Protein AF-A0A960U8S2-F1 (afdb_monomer)

pLDDT: mean 85.7, std 13.12, range [43.38, 98.0]

Mean predicted aligned error: 9.59 Å

Secondary structure (DSSP, 8-state):
-----HHHHHHHHHHHHHHHHTT---------BBTTEEE-TT--TTT-------EEEEEEET-----SSS--S----GGG--EEEEES--GGG-TTS--SSPPPSSS-EEEE-EEE----S--EEEE----S-EEEEETTEEEEEESB--SSTTT-B-----EEEE-

Radius of gyration: 24.2 Å; Cα contacts (8 Å, |Δi|>4): 253; chains: 1; bounding box: 41×63×82 Å

Solvent-accessible surface area (backbone atoms only — not comparable to full-atom values): 10428 Å² total; per-residue (Å²): 134,87,82,75,58,72,66,57,57,52,52,52,50,52,54,54,51,51,58,58,66,67,61,65,73,84,67,85,76,74,69,52,22,51,90,20,38,30,71,37,69,85,58,56,54,87,86,48,72,77,77,72,87,35,30,22,26,33,31,20,68,77,35,74,45,56,36,86,81,88,48,72,46,55,46,69,60,75,89,59,53,68,45,71,41,64,36,92,65,67,71,60,74,48,82,83,55,94,45,90,74,66,73,55,83,73,81,48,63,34,78,45,72,45,76,44,64,74,75,87,72,91,48,65,51,77,47,65,87,64,80,51,33,44,71,44,68,57,101,35,42,80,77,46,72,38,52,36,74,50,100,42,81,88,72,35,36,74,34,84,68,65,46,74,44,77,110

Foldseek 3Di:
DDDDDPVVVVVVVVVVVVVVVVPPDPDPDAFEDDPQETECAVPDCVVPVDGDRWYWWFKQFQDFQDPDDPQLARHDDPVRTQGTDTPPDQVCVPQVRPDVVDDHSDFDMDTGHHYHYPDPDWDKDKDQFDPFWDWDDDRSDTFDTAFDDDRDPVRTGGGHDIDITID

Structure (mmCIF, N/CA/C/O backbone):
data_AF-A0A960U8S2-F1
#
_entry.id   AF-A0A960U8S2-F1
#
loop_
_atom_site.group_PDB
_atom_site.id
_atom_site.type_symbol
_atom_site.label_atom_id
_atom_site.label_alt_id
_atom_site.label_comp_id
_atom_site.label_asym_id
_atom_site.label_entity_id
_atom_site.label_seq_id
_atom_site.pdbx_PDB_ins_code
_atom_site.Cartn_x
_atom_site.Cartn_y
_atom_site.Cartn_z
_atom_site.occupancy
_atom_site.B_iso_or_equiv
_atom_site.auth_seq_id
_atom_site.auth_comp_id
_atom_site.auth_asym_id
_atom_site.auth_atom_id
_atom_site.pdbx_PDB_model_num
ATOM 1 N N . MET A 1 1 ? 4.654 43.545 58.850 1.00 52.03 1 MET A N 1
ATOM 2 C CA . MET A 1 1 ? 4.824 42.741 57.618 1.00 52.03 1 MET A CA 1
ATOM 3 C C . MET A 1 1 ? 5.037 41.290 58.021 1.00 52.03 1 MET A C 1
ATOM 5 O O . MET A 1 1 ? 6.015 41.022 58.702 1.00 52.03 1 MET A O 1
ATOM 9 N N . LYS A 1 2 ? 4.112 40.374 57.705 1.00 52.75 2 LYS A N 1
ATOM 10 C CA . LYS A 1 2 ? 4.298 38.943 58.000 1.00 52.75 2 LYS A CA 1
ATOM 11 C C . LYS A 1 2 ? 5.172 38.343 56.897 1.00 52.75 2 LYS A C 1
ATOM 13 O O . LYS A 1 2 ? 4.778 38.373 55.735 1.00 52.75 2 LYS A O 1
ATOM 18 N N . SER A 1 3 ? 6.363 37.870 57.252 1.00 63.81 3 SER A N 1
ATOM 19 C CA . SER A 1 3 ? 7.253 37.147 56.347 1.00 63.81 3 SER A CA 1
ATOM 20 C C . SER A 1 3 ? 6.579 35.836 55.951 1.00 63.81 3 SER A C 1
ATOM 22 O O . SER A 1 3 ? 6.388 34.937 56.767 1.00 63.81 3 SER A O 1
ATOM 24 N N . VAL A 1 4 ? 6.155 35.744 54.695 1.00 72.00 4 VAL A N 1
ATOM 25 C CA . VAL A 1 4 ? 5.658 34.483 54.147 1.00 72.00 4 VAL A CA 1
ATOM 26 C C . VAL A 1 4 ? 6.868 33.550 54.000 1.00 72.00 4 VAL A C 1
ATOM 28 O O . VAL A 1 4 ? 7.871 33.970 53.419 1.00 72.00 4 VAL A O 1
ATOM 31 N N . PRO A 1 5 ? 6.830 32.320 54.542 1.00 82.81 5 PRO A N 1
ATOM 32 C CA . PRO A 1 5 ? 7.989 31.435 54.549 1.00 82.81 5 PRO A CA 1
ATOM 33 C C . PRO A 1 5 ? 8.377 31.031 53.124 1.00 82.81 5 PRO A C 1
ATOM 35 O O . PRO A 1 5 ? 7.513 30.734 52.303 1.00 82.81 5 PRO A O 1
ATOM 38 N N . VAL A 1 6 ? 9.680 30.953 52.839 1.00 81.62 6 VAL A N 1
ATOM 39 C CA . VAL A 1 6 ? 10.239 30.506 51.543 1.00 81.62 6 VAL A CA 1
ATOM 40 C C . VAL A 1 6 ? 9.662 29.148 51.107 1.00 81.62 6 VAL A C 1
ATOM 42 O O . VAL A 1 6 ? 9.420 28.923 49.920 1.00 81.62 6 VAL A O 1
ATOM 45 N N . LEU A 1 7 ? 9.326 28.284 52.074 1.00 83.00 7 LEU A N 1
ATOM 46 C CA . LEU A 1 7 ? 8.634 27.011 51.846 1.00 83.00 7 LEU A CA 1
ATOM 47 C C . LEU A 1 7 ? 7.294 27.151 51.099 1.00 83.00 7 LEU A C 1
ATOM 49 O O . LEU A 1 7 ? 6.938 26.262 50.331 1.00 83.00 7 LEU A O 1
ATOM 53 N N . TYR A 1 8 ? 6.568 28.261 51.266 1.00 89.00 8 TYR A N 1
ATOM 54 C CA . TYR A 1 8 ? 5.299 28.509 50.571 1.00 89.00 8 TYR A CA 1
ATOM 55 C C . TYR A 1 8 ? 5.484 28.648 49.056 1.00 89.00 8 TYR A C 1
ATOM 57 O O . TYR A 1 8 ? 4.690 28.120 48.276 1.00 89.00 8 TYR A O 1
ATOM 65 N N . TYR A 1 9 ? 6.552 29.328 48.631 1.00 90.19 9 TYR A N 1
ATOM 66 C CA . TYR A 1 9 ? 6.867 29.503 47.214 1.00 90.19 9 TYR A CA 1
ATOM 67 C C . TYR A 1 9 ? 7.399 28.212 46.591 1.00 90.19 9 TYR A C 1
ATOM 69 O O . TYR A 1 9 ? 7.031 27.903 45.462 1.00 90.19 9 TYR A O 1
ATOM 77 N N . ILE A 1 10 ? 8.172 27.418 47.343 1.00 91.25 10 ILE A N 1
ATOM 78 C CA . ILE A 1 10 ? 8.587 26.070 46.922 1.00 91.25 10 ILE A CA 1
ATOM 79 C C . ILE A 1 10 ? 7.372 25.162 46.722 1.00 91.25 10 ILE A C 1
ATOM 81 O O . ILE A 1 10 ? 7.270 24.509 45.687 1.00 91.25 10 ILE A O 1
ATOM 85 N N . TYR A 1 11 ? 6.416 25.159 47.656 1.00 91.50 11 TYR A N 1
ATOM 86 C CA . TYR A 1 11 ? 5.198 24.360 47.518 1.00 91.50 11 TYR A CA 1
ATOM 87 C C . TYR A 1 11 ? 4.365 24.792 46.303 1.00 91.50 11 TYR A C 1
ATOM 89 O O . TYR A 1 11 ? 3.943 23.948 45.517 1.00 91.50 11 TYR A O 1
ATOM 97 N N . LYS A 1 12 ? 4.186 26.104 46.087 1.00 90.06 12 LYS A N 1
ATOM 98 C CA . LYS A 1 12 ? 3.500 26.621 44.892 1.00 90.06 12 LYS A CA 1
ATOM 99 C C . LYS A 1 12 ? 4.218 26.266 43.593 1.00 90.06 12 LYS A C 1
ATOM 101 O O . LYS A 1 12 ? 3.547 25.914 42.629 1.00 90.06 12 LYS A O 1
ATOM 106 N N . LEU A 1 13 ? 5.548 26.339 43.565 1.00 92.12 13 LEU A N 1
ATOM 107 C CA . LEU A 1 13 ? 6.345 25.969 42.397 1.00 92.12 13 LEU A CA 1
ATOM 108 C C . LEU A 1 13 ? 6.206 24.475 42.085 1.00 92.12 13 LEU A C 1
ATOM 110 O O . LEU A 1 13 ? 5.986 24.118 40.934 1.00 92.12 13 LEU A O 1
ATOM 114 N N . LEU A 1 14 ? 6.271 23.614 43.105 1.00 91.62 14 LEU A N 1
ATOM 115 C CA . LEU A 1 14 ? 6.084 22.169 42.956 1.00 91.62 14 LEU A CA 1
ATOM 116 C C . LEU A 1 14 ? 4.669 21.816 42.478 1.00 91.62 14 LEU A C 1
ATOM 118 O O . LEU A 1 14 ? 4.514 20.946 41.626 1.00 91.62 14 LEU A O 1
ATOM 122 N N . LEU A 1 15 ? 3.648 22.518 42.975 1.00 90.12 15 LEU A N 1
ATOM 123 C CA . LEU A 1 15 ? 2.255 22.333 42.558 1.00 90.12 15 LEU A CA 1
ATOM 124 C C . LEU A 1 15 ? 2.019 22.836 41.121 1.00 90.12 15 LEU A C 1
ATOM 126 O O . LEU A 1 15 ? 1.273 22.227 40.362 1.00 90.12 15 LEU A O 1
ATOM 130 N N . TYR A 1 16 ? 2.708 23.903 40.709 1.00 87.50 16 TYR A N 1
ATOM 131 C CA . TYR A 1 16 ? 2.692 24.376 39.322 1.00 87.50 16 TYR A CA 1
ATOM 132 C C . TYR A 1 16 ? 3.417 23.398 38.380 1.00 87.50 16 TYR A C 1
ATOM 134 O O . TYR A 1 16 ? 2.920 23.108 37.295 1.00 87.50 16 TYR A O 1
ATOM 142 N N . LEU A 1 17 ? 4.548 22.821 38.811 1.00 86.75 17 LEU A N 1
ATOM 143 C CA . LEU A 1 17 ? 5.271 21.794 38.052 1.00 86.75 17 LEU A CA 1
ATOM 144 C C . LEU A 1 17 ? 4.455 20.502 37.901 1.00 86.75 17 LEU A C 1
ATOM 146 O O . LEU A 1 17 ? 4.449 19.916 36.821 1.00 86.75 17 LEU A O 1
ATOM 150 N N . SER A 1 18 ? 3.748 20.062 38.948 1.00 84.56 18 SER A N 1
ATOM 151 C CA . SER A 1 18 ? 2.925 18.847 38.878 1.00 84.56 18 SER A CA 1
ATOM 152 C C . SER A 1 18 ? 1.754 19.002 37.901 1.00 84.56 18 SER A C 1
ATOM 154 O O . SER A 1 18 ? 1.479 18.083 37.132 1.00 84.56 18 SER A O 1
ATOM 156 N N . LEU A 1 19 ? 1.128 20.182 37.846 1.00 81.56 19 LEU A N 1
ATOM 157 C CA . LEU A 1 19 ? 0.072 20.501 36.877 1.00 81.56 19 LEU A CA 1
ATOM 158 C C . LEU A 1 19 ? 0.578 20.503 35.421 1.00 81.56 19 LEU A C 1
ATOM 160 O O . LEU A 1 19 ? -0.154 20.101 34.515 1.00 81.56 19 LEU A O 1
ATOM 164 N N . ILE A 1 20 ? 1.836 20.899 35.188 1.00 78.88 20 ILE A N 1
ATOM 165 C CA . ILE A 1 20 ? 2.467 20.838 33.859 1.00 78.88 20 ILE A CA 1
ATOM 166 C C . ILE A 1 20 ? 2.755 19.384 33.456 1.00 78.88 20 ILE A C 1
ATOM 168 O O . ILE A 1 20 ? 2.518 19.011 32.308 1.00 78.88 20 ILE A O 1
ATOM 172 N N . LEU A 1 21 ? 3.200 18.540 34.394 1.00 72.50 21 LEU A N 1
ATOM 173 C CA . LEU A 1 21 ? 3.489 17.124 34.128 1.00 72.50 21 LEU A CA 1
ATOM 174 C C . LEU A 1 21 ? 2.224 16.290 33.850 1.00 72.50 21 LEU A C 1
ATOM 176 O O . LEU A 1 21 ? 2.284 15.337 33.077 1.00 72.50 21 LEU A O 1
ATOM 180 N N . PHE A 1 22 ? 1.069 16.675 34.405 1.00 66.62 22 PHE A N 1
ATOM 181 C CA . PHE A 1 22 ? -0.227 16.052 34.094 1.00 66.62 22 PHE A CA 1
ATOM 182 C C . PHE A 1 22 ? -0.867 16.550 32.789 1.00 66.62 22 PHE A C 1
ATOM 184 O O . PHE A 1 22 ? -1.815 15.935 32.309 1.00 66.62 22 PHE A O 1
ATOM 191 N N . SER A 1 23 ? -0.327 17.598 32.156 1.00 61.09 23 SER A N 1
ATOM 192 C CA . SER A 1 23 ? -0.739 18.023 30.806 1.00 61.09 23 SER A CA 1
ATOM 193 C C . SER A 1 23 ? -0.096 17.191 29.691 1.00 61.09 23 SER A C 1
ATOM 195 O O . SER A 1 23 ? -0.025 17.638 28.543 1.00 61.09 23 SER A O 1
ATOM 197 N N . CYS A 1 24 ? 0.363 15.973 29.999 1.00 53.34 24 CYS A N 1
ATOM 198 C CA . CYS A 1 24 ? 0.712 14.996 28.980 1.00 53.34 24 CYS A CA 1
ATOM 199 C C . CYS A 1 24 ? -0.568 14.645 28.213 1.00 53.34 24 CYS A C 1
ATOM 201 O O . CYS A 1 24 ? -1.391 13.839 28.645 1.00 53.34 24 CYS A O 1
ATOM 203 N N . LYS A 1 25 ? -0.771 15.344 27.096 1.00 53.44 25 LYS A N 1
ATOM 204 C CA . LYS A 1 25 ? -1.876 15.119 26.177 1.00 53.44 25 LYS A CA 1
ATOM 205 C C . LYS A 1 25 ? -1.841 13.656 25.740 1.00 53.44 25 LYS A C 1
ATOM 207 O O . LYS A 1 25 ? -0.914 13.247 25.044 1.00 53.44 25 LYS A O 1
ATOM 212 N N . PHE A 1 26 ? -2.878 12.905 26.096 1.00 50.47 26 PHE A N 1
ATOM 213 C CA . PHE A 1 26 ? -3.303 11.742 25.326 1.00 50.47 26 PHE A CA 1
ATOM 214 C C . PHE A 1 26 ? -3.718 12.256 23.943 1.00 50.47 26 PHE A C 1
ATOM 216 O O . PHE A 1 26 ? -4.860 12.645 23.722 1.00 50.47 26 PHE A O 1
ATOM 223 N N . GLY A 1 27 ? -2.757 12.371 23.029 1.00 54.31 27 GLY A N 1
ATOM 224 C CA . GLY A 1 27 ? -3.089 12.384 21.614 1.00 54.31 27 GLY A CA 1
ATOM 225 C C . GLY A 1 27 ? -3.562 10.980 21.270 1.00 54.31 27 GLY A C 1
ATOM 226 O O . GLY A 1 27 ? -2.854 10.022 21.578 1.00 54.31 27 GLY A O 1
ATOM 227 N N . GLU A 1 28 ? -4.746 10.851 20.677 1.00 59.50 28 GLU A N 1
ATOM 228 C CA . GLU A 1 28 ? -5.164 9.593 20.065 1.00 59.50 28 GLU A CA 1
ATOM 229 C C . GLU A 1 28 ? -4.082 9.187 19.063 1.00 59.50 28 GLU A C 1
ATOM 231 O O . GLU A 1 28 ? -3.869 9.837 18.036 1.00 59.50 28 GLU A O 1
ATOM 236 N N . SER A 1 29 ? -3.303 8.162 19.403 1.00 72.94 29 SER A N 1
ATOM 237 C CA . SER A 1 29 ? -2.305 7.632 18.490 1.00 72.94 29 SER A CA 1
ATOM 238 C C . SER A 1 29 ? -3.036 6.762 17.481 1.00 72.94 29 SER A C 1
ATOM 240 O O . SER A 1 29 ? -3.405 5.629 17.792 1.00 72.94 29 SER A O 1
ATOM 242 N N . PHE A 1 30 ? -3.248 7.290 16.280 1.00 88.12 30 PHE A N 1
ATOM 243 C CA . PHE A 1 30 ? -3.710 6.488 15.156 1.00 88.12 30 PHE A CA 1
ATOM 244 C C . PHE A 1 30 ? -2.744 5.316 14.918 1.00 88.12 30 PHE A C 1
ATOM 246 O O . PHE A 1 30 ? -1.520 5.516 14.964 1.00 88.12 30 PHE A O 1
ATOM 253 N N . PRO A 1 31 ? -3.259 4.098 14.674 1.00 94.12 31 PRO A N 1
ATOM 254 C CA . PRO A 1 31 ? -2.417 2.961 14.351 1.00 94.12 31 PRO A CA 1
ATOM 255 C C . PRO A 1 31 ? -1.641 3.258 13.068 1.00 94.12 31 PRO A C 1
ATOM 257 O O . PRO A 1 31 ? -2.170 3.802 12.100 1.00 94.12 31 PRO A O 1
ATOM 260 N N . ARG A 1 32 ? -0.355 2.914 13.082 1.00 96.62 32 ARG A N 1
ATOM 261 C CA . ARG A 1 32 ? 0.559 3.087 11.953 1.00 96.62 32 ARG A CA 1
ATOM 262 C C . ARG A 1 32 ? 1.223 1.767 11.636 1.00 96.62 32 ARG A C 1
ATOM 264 O O . ARG A 1 32 ? 1.575 1.016 12.546 1.00 96.62 32 ARG A O 1
ATOM 271 N N . ALA A 1 33 ? 1.431 1.525 10.350 1.00 98.00 33 ALA A N 1
ATOM 272 C CA . ALA A 1 33 ? 2.119 0.346 9.876 1.00 98.00 33 ALA A CA 1
ATOM 273 C C . ALA A 1 33 ? 3.565 0.331 10.389 1.00 98.00 33 ALA A C 1
ATOM 275 O O . ALA A 1 33 ? 4.266 1.346 10.334 1.00 98.00 33 ALA A O 1
ATOM 276 N N . LYS A 1 34 ? 4.010 -0.825 10.875 1.00 97.69 34 LYS A N 1
ATOM 277 C CA . LYS A 1 34 ? 5.389 -1.083 11.298 1.00 97.69 34 LYS A CA 1
ATOM 278 C C . LYS A 1 34 ? 5.852 -2.377 10.664 1.00 97.69 34 LYS A C 1
ATOM 280 O O . LYS A 1 34 ? 5.134 -3.373 10.726 1.00 97.69 34 LY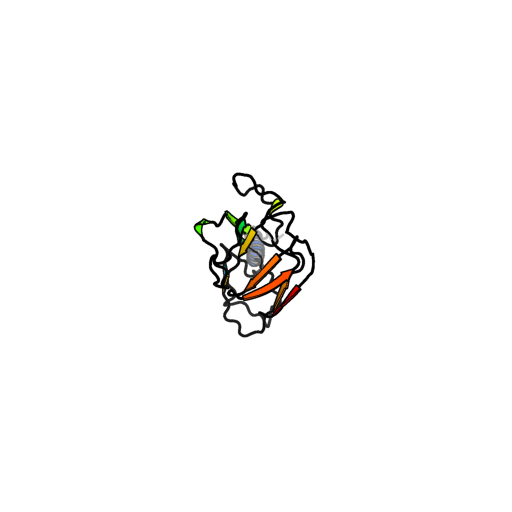S A O 1
ATOM 285 N N . ALA A 1 35 ? 7.029 -2.360 10.044 1.00 96.06 35 ALA A N 1
ATOM 286 C CA . ALA A 1 35 ? 7.573 -3.518 9.342 1.00 96.06 35 ALA A CA 1
ATOM 287 C C . ALA A 1 35 ? 6.551 -4.212 8.407 1.00 96.06 35 ALA A C 1
ATOM 289 O O . ALA A 1 35 ? 6.495 -5.440 8.330 1.00 96.06 35 ALA A O 1
ATOM 290 N N . GLY A 1 36 ? 5.738 -3.430 7.684 1.00 96.12 36 GLY A N 1
ATOM 291 C CA . GLY A 1 36 ? 4.758 -3.944 6.723 1.00 96.12 36 GLY A CA 1
ATOM 292 C C . GLY A 1 36 ? 3.449 -4.454 7.328 1.00 96.12 36 GLY A C 1
ATOM 293 O O . GLY A 1 36 ? 2.622 -4.966 6.575 1.00 96.12 36 GLY A O 1
ATOM 294 N N . ILE A 1 37 ? 3.241 -4.320 8.641 1.00 97.62 37 ILE A N 1
ATOM 295 C CA . ILE A 1 37 ? 2.028 -4.765 9.336 1.00 97.62 37 ILE A CA 1
ATOM 296 C C . ILE A 1 37 ? 1.314 -3.560 9.948 1.00 97.62 37 ILE A C 1
ATOM 298 O O . ILE A 1 37 ? 1.913 -2.797 10.704 1.00 97.62 37 ILE A O 1
ATOM 302 N N . LEU A 1 38 ? 0.028 -3.409 9.641 1.00 97.81 38 LEU A N 1
ATOM 303 C CA . LEU A 1 38 ? -0.890 -2.476 10.287 1.00 97.81 38 LEU A CA 1
ATOM 304 C C . LEU A 1 38 ? -1.904 -3.275 11.113 1.00 97.81 38 LEU A C 1
ATOM 306 O O . LEU A 1 38 ? -2.747 -3.971 10.552 1.00 97.81 38 LEU A O 1
ATOM 310 N N . ASP A 1 39 ? -1.811 -3.176 12.436 1.00 97.06 39 ASP A N 1
ATOM 311 C CA . ASP A 1 39 ? -2.730 -3.842 13.361 1.00 97.06 39 ASP A CA 1
ATOM 312 C C . ASP A 1 39 ? -3.907 -2.926 13.720 1.00 97.06 39 ASP A C 1
ATOM 314 O O . ASP A 1 39 ? -3.729 -1.864 14.319 1.00 97.06 39 ASP A O 1
ATOM 318 N N . LEU A 1 40 ? -5.103 -3.355 13.323 1.00 96.38 40 LEU A N 1
ATOM 319 C CA . LEU A 1 40 ? -6.396 -2.698 13.500 1.00 96.38 40 LEU A CA 1
ATOM 320 C C . LEU A 1 40 ? -7.377 -3.565 14.299 1.00 96.38 40 LEU A C 1
ATOM 322 O O . LEU A 1 40 ? -8.576 -3.307 14.255 1.00 96.38 40 LEU A O 1
ATOM 326 N N . GLN A 1 41 ? -6.916 -4.590 15.025 1.00 94.62 41 GLN A N 1
ATOM 327 C CA . GLN A 1 41 ? -7.800 -5.468 15.813 1.00 94.62 41 GLN A CA 1
ATOM 328 C C . GLN A 1 41 ? -8.562 -4.736 16.930 1.00 94.62 41 GLN A C 1
ATOM 330 O O . GLN A 1 41 ? -9.592 -5.212 17.400 1.00 94.62 41 GLN A O 1
ATOM 335 N N . ASN A 1 42 ? -8.047 -3.582 17.358 1.00 92.81 42 ASN A N 1
ATOM 336 C CA . ASN A 1 42 ? -8.666 -2.721 18.368 1.00 92.81 42 ASN A CA 1
ATOM 337 C C . ASN A 1 42 ? -9.171 -1.394 17.775 1.00 92.81 42 ASN A C 1
ATOM 339 O O . ASN A 1 42 ? -9.476 -0.467 18.524 1.00 92.81 42 ASN A O 1
ATOM 343 N N . TRP A 1 43 ? -9.199 -1.266 16.445 1.00 93.88 43 TRP A N 1
ATOM 344 C CA . TRP A 1 43 ? -9.671 -0.055 15.784 1.00 93.88 43 TRP A CA 1
ATOM 345 C C . TRP A 1 43 ? -11.186 -0.101 15.606 1.00 93.88 43 TRP A C 1
ATOM 347 O O . TRP A 1 43 ? -11.717 -1.015 14.978 1.00 93.88 43 TRP A O 1
ATOM 357 N N . ASP A 1 44 ? -11.880 0.907 16.127 1.00 93.19 44 ASP A N 1
ATOM 358 C CA . ASP A 1 44 ? -13.326 1.027 15.979 1.00 93.19 44 ASP A CA 1
ATOM 359 C C . ASP A 1 44 ? -13.687 1.910 14.776 1.00 93.19 44 ASP A C 1
ATOM 361 O O . ASP A 1 44 ? -13.649 3.142 14.833 1.00 93.19 44 ASP A O 1
ATOM 365 N N . PHE A 1 45 ? -14.083 1.261 13.682 1.00 93.69 45 PHE A N 1
ATOM 366 C CA . PHE A 1 45 ? -14.519 1.935 12.460 1.00 93.69 45 PHE A CA 1
ATOM 367 C C . PHE A 1 45 ? -15.874 2.648 12.592 1.00 93.69 45 PHE A C 1
ATOM 369 O O . PHE A 1 45 ? -16.187 3.489 11.753 1.00 93.69 45 PHE A O 1
ATOM 376 N N . LYS A 1 46 ? -16.677 2.383 13.632 1.00 92.88 46 LYS A N 1
ATOM 377 C CA . LYS A 1 46 ? -17.947 3.102 13.841 1.00 92.88 46 LYS A CA 1
ATOM 378 C C . LYS A 1 46 ? -17.710 4.505 14.373 1.00 92.88 46 LYS A C 1
ATOM 380 O O . LYS A 1 46 ? -18.365 5.450 13.939 1.00 92.88 46 LYS A O 1
ATOM 385 N N . THR A 1 47 ? -16.778 4.639 15.314 1.00 93.06 47 THR A N 1
ATOM 386 C CA . THR A 1 47 ? -16.396 5.937 15.887 1.00 93.06 47 THR A CA 1
ATOM 387 C C . THR A 1 47 ? -15.381 6.663 15.014 1.00 93.06 47 THR A C 1
ATOM 389 O O . THR A 1 47 ? -15.458 7.882 14.880 1.00 93.06 47 THR A O 1
ATOM 392 N N . ASN A 1 48 ? -14.479 5.922 14.362 1.00 92.38 48 ASN A N 1
ATOM 393 C CA . ASN A 1 48 ? -13.425 6.464 13.512 1.00 92.38 48 ASN A CA 1
ATOM 394 C C . ASN A 1 48 ? -13.416 5.782 12.124 1.00 92.38 48 ASN A C 1
ATOM 396 O O . ASN A 1 48 ? -12.578 4.919 11.843 1.00 92.38 48 ASN A O 1
ATOM 400 N N . PRO A 1 49 ? -14.335 6.177 11.220 1.00 92.44 49 PRO A N 1
ATOM 401 C CA . PRO A 1 49 ? -14.584 5.468 9.958 1.00 92.44 49 PRO A CA 1
ATOM 402 C C . PRO A 1 49 ? -13.494 5.651 8.902 1.00 92.44 49 PRO A C 1
ATOM 404 O O . PRO A 1 49 ? -13.445 4.911 7.923 1.00 92.44 49 PRO A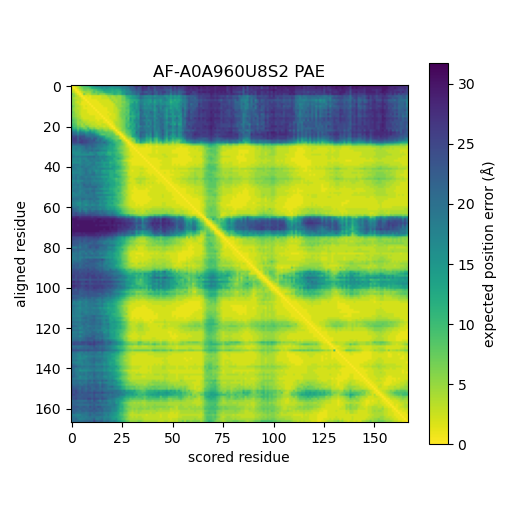 O 1
ATOM 407 N N . ILE A 1 50 ? -12.628 6.652 9.066 1.00 93.94 50 ILE A N 1
ATOM 408 C CA . ILE A 1 50 ? -11.567 6.962 8.111 1.00 93.94 50 ILE A CA 1
ATOM 409 C C . ILE A 1 50 ? -10.228 6.768 8.801 1.00 93.94 50 ILE A C 1
ATOM 411 O O . ILE A 1 50 ? -9.877 7.507 9.719 1.00 93.94 50 ILE A O 1
ATOM 415 N N . LEU A 1 51 ? -9.457 5.813 8.291 1.00 94.88 51 LEU A N 1
ATOM 416 C CA . LEU A 1 51 ? -8.084 5.577 8.702 1.00 94.88 51 LEU A CA 1
ATOM 417 C C . LEU A 1 51 ? -7.156 5.726 7.497 1.00 94.88 51 LEU A C 1
ATOM 419 O O . LEU A 1 51 ? -7.370 5.123 6.444 1.00 94.88 51 LEU A O 1
ATOM 423 N N . GLN A 1 52 ? -6.101 6.521 7.656 1.00 94.94 52 GLN A N 1
ATOM 424 C CA . GLN A 1 52 ? -5.029 6.574 6.671 1.00 94.94 52 GLN A CA 1
ATOM 425 C C . GLN A 1 52 ? -4.091 5.384 6.874 1.00 94.94 52 GLN A C 1
ATOM 427 O O . GLN A 1 52 ? -3.672 5.101 7.993 1.00 94.94 52 GLN A O 1
ATOM 432 N N . LEU A 1 53 ? -3.716 4.715 5.786 1.00 96.00 53 LEU A N 1
ATOM 433 C CA . LEU A 1 53 ? -2.794 3.577 5.817 1.00 96.00 53 LEU A CA 1
ATOM 434 C C . LEU A 1 53 ? -1.325 4.037 5.923 1.00 96.00 53 LEU A C 1
ATOM 436 O O . LEU A 1 53 ? -0.480 3.679 5.100 1.00 96.00 53 LEU A O 1
ATOM 440 N N . GLU A 1 54 ? -1.035 4.888 6.906 1.00 95.75 54 GLU A N 1
ATOM 441 C CA . GLU A 1 54 ? 0.287 5.471 7.133 1.00 95.75 54 GLU A CA 1
ATOM 442 C C . GLU A 1 54 ? 1.271 4.476 7.753 1.00 95.75 54 GLU A C 1
ATOM 444 O O . GLU A 1 54 ? 0.897 3.598 8.532 1.00 95.75 54 GLU A O 1
ATOM 449 N N . GLY A 1 55 ? 2.559 4.693 7.485 1.00 96.12 55 GLY A N 1
ATOM 450 C CA . GLY A 1 55 ? 3.662 4.000 8.149 1.00 96.12 55 GLY A CA 1
ATOM 451 C C . GLY A 1 55 ? 4.488 3.149 7.196 1.00 96.12 55 GLY A C 1
ATOM 452 O O . GLY A 1 55 ? 4.524 3.393 5.991 1.00 96.12 55 GLY A O 1
ATOM 453 N N . GLU A 1 56 ? 5.180 2.163 7.748 1.00 97.12 56 GLU A N 1
ATOM 454 C CA . GLU A 1 56 ? 6.166 1.349 7.047 1.00 97.12 56 GLU A CA 1
ATOM 455 C C . GLU A 1 56 ? 5.517 0.238 6.221 1.00 97.12 56 GLU A C 1
ATOM 457 O O . GLU A 1 56 ? 5.008 -0.743 6.760 1.00 97.12 56 GLU A O 1
ATOM 462 N N . TRP A 1 57 ? 5.587 0.371 4.900 1.00 96.81 57 TRP A N 1
ATOM 463 C CA . TRP A 1 57 ? 5.156 -0.641 3.940 1.00 96.81 57 TRP A CA 1
ATOM 464 C C . TRP A 1 57 ? 6.362 -1.405 3.406 1.00 96.81 57 TRP A C 1
ATOM 466 O O . TRP A 1 57 ? 7.449 -0.839 3.274 1.00 96.81 57 TRP A O 1
ATOM 476 N N . GLU A 1 58 ? 6.175 -2.673 3.042 1.00 95.44 58 GLU A N 1
ATOM 477 C CA . GLU A 1 58 ? 7.186 -3.396 2.275 1.00 95.44 58 GLU A CA 1
ATOM 478 C C . GLU A 1 58 ? 7.324 -2.776 0.882 1.00 95.44 58 GLU A C 1
ATOM 480 O O . GLU A 1 58 ? 6.327 -2.492 0.211 1.00 95.44 58 GLU A O 1
ATOM 485 N N . PHE A 1 59 ? 8.565 -2.601 0.437 1.00 94.25 59 PHE A N 1
ATOM 486 C CA . PHE A 1 59 ? 8.896 -2.060 -0.872 1.00 94.25 59 PHE A CA 1
ATOM 487 C C . PHE A 1 59 ? 9.803 -3.018 -1.638 1.00 94.25 59 PHE A C 1
ATOM 489 O O . PHE A 1 59 ? 10.865 -3.412 -1.150 1.00 94.25 59 PHE A O 1
ATOM 496 N N . TYR A 1 60 ? 9.380 -3.358 -2.852 1.00 93.25 60 TYR A N 1
ATOM 497 C CA . TYR A 1 60 ? 10.076 -4.254 -3.767 1.00 93.25 60 TYR A CA 1
ATOM 498 C C . TYR A 1 60 ? 10.379 -3.488 -5.055 1.00 93.25 60 TYR A C 1
ATOM 500 O O . TYR A 1 60 ? 9.491 -3.270 -5.880 1.00 93.25 60 TYR A O 1
ATOM 508 N N . TRP A 1 61 ? 11.620 -3.032 -5.205 1.00 92.50 61 TRP A N 1
ATOM 509 C CA . TRP A 1 61 ? 12.079 -2.287 -6.374 1.00 92.50 61 TRP A CA 1
ATOM 510 C C . TRP A 1 61 ? 12.366 -3.217 -7.554 1.00 92.50 61 TRP A C 1
ATOM 512 O O . TRP A 1 61 ? 13.019 -4.241 -7.376 1.00 92.50 61 TRP A O 1
ATOM 522 N N . ASN A 1 62 ? 11.919 -2.841 -8.758 1.00 89.56 62 ASN A N 1
ATOM 523 C CA . ASN A 1 62 ? 12.038 -3.631 -9.990 1.00 89.56 62 ASN A CA 1
ATOM 524 C C . ASN A 1 62 ? 11.511 -5.063 -9.855 1.00 89.56 62 ASN A C 1
ATOM 526 O O . ASN A 1 62 ? 12.010 -5.994 -10.481 1.00 89.56 62 ASN A O 1
ATOM 530 N N . GLU A 1 63 ? 10.474 -5.235 -9.045 1.00 88.50 63 GLU A N 1
ATOM 531 C CA . GLU A 1 63 ? 9.873 -6.532 -8.799 1.00 88.50 63 GLU A CA 1
ATOM 532 C C . GLU A 1 63 ? 8.359 -6.398 -8.775 1.00 88.50 63 GLU A C 1
ATOM 534 O O . GLU A 1 63 ? 7.780 -5.595 -8.035 1.00 88.50 63 GLU A O 1
ATOM 539 N N . PHE A 1 64 ? 7.712 -7.221 -9.592 1.00 87.88 64 PHE A N 1
ATOM 540 C CA . PHE A 1 64 ? 6.289 -7.461 -9.480 1.00 87.88 64 PHE A CA 1
ATOM 541 C C . PHE A 1 64 ? 6.058 -8.721 -8.666 1.00 87.88 64 PHE A C 1
ATOM 543 O O . PHE A 1 64 ? 6.454 -9.813 -9.074 1.00 87.88 64 PHE A O 1
ATOM 550 N N . CYS A 1 65 ? 5.373 -8.582 -7.538 1.00 84.69 65 CYS A N 1
ATOM 551 C CA . CYS A 1 65 ? 4.942 -9.730 -6.757 1.00 84.69 65 CYS A CA 1
ATOM 552 C C . CYS A 1 65 ? 3.749 -10.431 -7.429 1.00 84.69 65 CYS A C 1
ATOM 554 O O . CYS A 1 65 ? 2.632 -10.372 -6.927 1.00 84.69 65 CYS A O 1
ATOM 556 N N . PHE A 1 66 ? 3.961 -11.089 -8.569 1.00 72.00 66 PHE A N 1
ATOM 557 C CA . PHE A 1 66 ? 2.995 -12.014 -9.169 1.00 72.00 66 PHE A CA 1
ATOM 558 C C . PHE A 1 66 ? 3.531 -13.429 -9.019 1.00 72.00 66 PHE A C 1
ATOM 560 O O . PHE A 1 66 ? 4.717 -13.669 -9.247 1.00 72.00 66 PHE A O 1
ATOM 567 N N . SER A 1 67 ? 2.680 -14.380 -8.628 1.00 53.84 67 SER A N 1
ATOM 568 C CA . SER A 1 67 ? 3.091 -15.778 -8.681 1.00 53.84 67 SER A CA 1
ATOM 569 C C . SER A 1 67 ? 3.364 -16.135 -10.142 1.00 53.84 67 SER A C 1
ATOM 571 O O . SER A 1 67 ? 2.463 -16.189 -10.981 1.00 53.84 67 SER A O 1
ATOM 573 N N . ASN A 1 68 ? 4.638 -16.352 -10.466 1.00 47.69 68 ASN A N 1
ATOM 574 C CA . ASN A 1 68 ? 5.019 -17.023 -11.695 1.00 47.69 68 ASN A CA 1
ATOM 575 C C . ASN A 1 68 ? 4.279 -18.369 -11.719 1.00 47.69 68 ASN A C 1
ATOM 577 O O . ASN A 1 68 ? 4.463 -19.160 -10.795 1.00 47.69 68 ASN A O 1
ATOM 581 N N . LYS A 1 69 ? 3.523 -18.636 -12.797 1.00 43.75 69 LYS A N 1
ATOM 582 C CA . LYS A 1 69 ? 2.773 -19.882 -13.100 1.00 43.75 69 LYS A CA 1
ATOM 583 C C . LYS A 1 69 ? 1.283 -19.905 -12.714 1.00 43.75 69 LYS A C 1
ATOM 585 O O . LYS A 1 69 ? 0.826 -20.849 -12.079 1.00 43.75 69 LYS A O 1
ATOM 590 N N . GLY A 1 70 ? 0.496 -18.926 -13.163 1.00 43.38 70 GLY A N 1
ATOM 591 C CA . GLY A 1 70 ? -0.964 -19.091 -13.296 1.00 43.38 70 GLY A CA 1
ATOM 592 C C . GLY A 1 70 ? -1.774 -19.141 -11.994 1.00 43.38 70 GLY A C 1
ATOM 593 O O . GLY A 1 70 ? -2.994 -19.244 -12.056 1.00 43.38 70 GLY A O 1
ATOM 594 N N . ASN A 1 71 ? -1.132 -19.011 -10.832 1.00 48.94 71 ASN A N 1
ATOM 595 C CA . ASN A 1 71 ? -1.824 -18.734 -9.582 1.00 48.94 71 ASN A CA 1
ATOM 596 C C . ASN A 1 71 ? -2.098 -17.233 -9.497 1.00 48.94 71 ASN A C 1
ATOM 598 O O . ASN A 1 71 ? -1.179 -16.417 -9.526 1.00 48.94 71 ASN A O 1
ATOM 602 N N . LEU A 1 72 ? -3.375 -16.875 -9.384 1.00 50.44 72 LEU A N 1
ATOM 603 C CA . LEU A 1 72 ? -3.832 -15.485 -9.316 1.00 50.44 72 LEU A CA 1
ATOM 604 C C . LEU A 1 72 ? -3.426 -14.781 -8.012 1.00 50.44 72 LEU A C 1
ATOM 606 O O . LEU A 1 72 ? -3.535 -13.564 -7.927 1.00 50.44 72 LEU A O 1
ATOM 610 N N . ASN A 1 73 ? -2.886 -15.518 -7.036 1.00 51.12 73 ASN A N 1
ATOM 611 C CA . ASN A 1 73 ? -2.457 -14.950 -5.767 1.00 51.12 73 ASN A CA 1
ATOM 612 C C . ASN A 1 73 ? -1.046 -14.327 -5.896 1.00 51.12 73 ASN A C 1
ATOM 614 O O . ASN A 1 73 ? -0.079 -15.044 -6.167 1.00 51.12 73 ASN A O 1
ATOM 618 N N . PRO A 1 74 ? -0.891 -13.008 -5.688 1.00 61.09 74 PRO A N 1
ATOM 619 C CA . PRO A 1 74 ? 0.384 -12.328 -5.624 1.00 61.09 74 PRO A CA 1
ATOM 620 C C . PRO A 1 74 ? 1.167 -12.856 -4.423 1.00 61.09 74 PRO A C 1
ATOM 622 O O . PRO A 1 74 ? 0.705 -12.820 -3.282 1.00 61.09 74 PRO A O 1
ATOM 625 N N . VAL A 1 75 ? 2.373 -13.345 -4.690 1.00 74.38 75 VAL A N 1
ATOM 626 C CA . VAL A 1 75 ? 3.320 -13.776 -3.664 1.00 74.38 75 VAL A CA 1
ATOM 627 C C . VAL A 1 75 ? 4.579 -12.949 -3.854 1.00 74.38 75 VAL A C 1
ATOM 629 O O . VAL A 1 75 ? 5.257 -13.062 -4.874 1.00 74.38 75 VAL A O 1
ATOM 632 N N . CYS A 1 76 ? 4.883 -12.093 -2.882 1.00 81.94 76 CYS A N 1
ATOM 633 C CA . CYS A 1 76 ? 6.184 -11.442 -2.820 1.00 81.94 76 CYS A CA 1
ATOM 634 C C . CYS A 1 76 ? 7.213 -12.440 -2.288 1.00 81.94 76 CYS A C 1
ATOM 636 O O . CYS A 1 76 ? 6.977 -13.048 -1.245 1.00 81.94 76 CYS A O 1
ATOM 638 N N . ASN A 1 77 ? 8.352 -12.589 -2.970 1.00 86.00 77 ASN A N 1
ATOM 639 C CA . ASN A 1 77 ? 9.495 -13.296 -2.395 1.00 86.00 77 ASN A CA 1
ATOM 640 C C . ASN A 1 77 ? 10.125 -12.397 -1.311 1.00 86.00 77 ASN A C 1
ATOM 642 O O . ASN A 1 77 ? 10.648 -11.341 -1.674 1.00 86.00 77 ASN A O 1
ATOM 646 N N . PRO A 1 78 ? 10.127 -12.790 -0.021 1.00 85.94 78 PRO A N 1
ATOM 647 C CA . PRO A 1 78 ? 10.707 -11.983 1.052 1.00 85.94 78 PRO A CA 1
ATOM 648 C C . PRO A 1 78 ? 12.183 -11.629 0.832 1.00 85.94 78 PRO A C 1
ATOM 650 O O . PRO A 1 78 ? 12.617 -10.559 1.249 1.00 85.94 78 PRO A O 1
ATOM 653 N N . GLU A 1 79 ? 12.940 -12.482 0.136 1.00 87.12 79 GLU A N 1
ATOM 654 C CA . GLU A 1 79 ? 14.358 -12.252 -0.181 1.00 87.12 79 GLU A CA 1
ATOM 655 C C . GLU A 1 79 ? 14.568 -11.100 -1.168 1.00 87.12 79 GLU A C 1
ATOM 657 O O . GLU A 1 79 ? 15.636 -10.498 -1.212 1.00 87.12 79 GLU A O 1
ATOM 662 N N . LYS A 1 80 ? 13.539 -10.772 -1.957 1.00 88.50 80 LYS A N 1
ATOM 663 C CA . LYS A 1 80 ? 13.568 -9.667 -2.920 1.00 88.50 80 LYS A CA 1
ATOM 664 C C . LYS A 1 80 ? 13.101 -8.339 -2.325 1.00 88.50 80 LYS A C 1
ATOM 666 O O . LYS A 1 80 ? 13.038 -7.335 -3.037 1.00 88.50 80 LYS A O 1
ATOM 671 N N . LYS A 1 81 ? 12.737 -8.313 -1.040 1.00 92.19 81 LYS A N 1
ATOM 672 C CA . LYS A 1 81 ? 12.320 -7.083 -0.368 1.00 92.19 81 LYS A CA 1
ATOM 673 C C . LYS A 1 81 ? 13.488 -6.110 -0.322 1.00 92.19 81 LYS A C 1
ATOM 675 O O . LYS A 1 81 ? 14.536 -6.406 0.240 1.00 92.19 81 LYS A O 1
ATOM 680 N N . THR A 1 82 ? 13.284 -4.928 -0.888 1.00 91.62 82 THR A N 1
ATOM 681 C CA . THR A 1 82 ? 14.315 -3.892 -0.946 1.00 91.62 82 THR A CA 1
ATOM 682 C C . THR A 1 82 ? 14.424 -3.152 0.380 1.00 91.62 82 THR A C 1
ATOM 684 O O . THR A 1 82 ? 15.525 -2.929 0.870 1.00 91.62 82 THR A O 1
ATOM 687 N N . SER A 1 83 ? 13.292 -2.740 0.957 1.00 92.56 83 SER A N 1
ATOM 688 C CA . SER A 1 83 ? 13.261 -2.027 2.237 1.00 92.56 83 SER A CA 1
ATOM 689 C C . SER A 1 83 ? 11.843 -1.964 2.811 1.00 92.56 83 SER A C 1
ATOM 691 O O . SER A 1 83 ? 10.877 -2.400 2.179 1.00 92.56 83 SER A O 1
ATOM 693 N N . PHE A 1 84 ? 11.723 -1.365 3.992 1.00 94.00 84 PHE A N 1
ATOM 694 C CA . PHE A 1 84 ? 10.482 -0.775 4.470 1.00 94.00 84 PHE A CA 1
ATOM 695 C C . PHE A 1 84 ? 10.500 0.734 4.213 1.00 94.00 84 PHE A C 1
ATOM 697 O O . PHE A 1 84 ? 11.506 1.403 4.463 1.00 94.00 84 PHE A O 1
ATOM 704 N N . ILE A 1 85 ? 9.401 1.282 3.697 1.00 93.50 85 ILE A N 1
ATOM 705 C CA . ILE A 1 85 ? 9.302 2.711 3.378 1.00 93.50 85 ILE A CA 1
ATOM 706 C C . ILE A 1 85 ? 8.071 3.324 4.028 1.00 93.50 85 ILE A C 1
ATOM 708 O O . ILE A 1 85 ? 7.016 2.697 4.080 1.00 93.50 85 ILE A O 1
ATOM 712 N N . ASN A 1 86 ? 8.195 4.567 4.488 1.00 93.50 86 ASN A N 1
ATOM 713 C CA . ASN A 1 86 ? 7.061 5.301 5.034 1.00 93.50 86 ASN A CA 1
ATOM 714 C C . ASN A 1 86 ? 6.142 5.776 3.907 1.00 93.50 86 ASN A C 1
ATOM 716 O O . ASN A 1 86 ? 6.568 6.568 3.067 1.00 93.50 86 ASN A O 1
ATOM 720 N N . MET A 1 87 ? 4.900 5.302 3.914 1.00 93.12 87 MET A N 1
ATOM 721 C CA . MET A 1 87 ? 3.830 5.722 3.016 1.00 93.12 87 MET A CA 1
ATOM 722 C C . MET A 1 87 ? 2.855 6.672 3.730 1.00 93.12 87 MET A C 1
ATOM 724 O O . MET A 1 87 ? 2.680 6.553 4.946 1.00 93.12 87 MET A O 1
ATOM 728 N N . PRO A 1 88 ? 2.194 7.583 2.989 1.00 92.12 88 PRO A N 1
ATOM 729 C CA . PRO A 1 88 ? 2.377 7.863 1.560 1.00 92.12 88 PRO A CA 1
ATOM 730 C C . PRO A 1 88 ? 3.666 8.656 1.277 1.00 92.12 88 PRO A C 1
ATOM 732 O O . PRO A 1 88 ? 3.959 9.643 1.949 1.00 92.12 88 PRO A O 1
ATOM 735 N N . LYS A 1 89 ? 4.440 8.256 0.260 1.00 89.38 89 LYS A N 1
ATOM 736 C CA . LYS A 1 89 ? 5.651 8.974 -0.174 1.00 89.38 89 LYS A CA 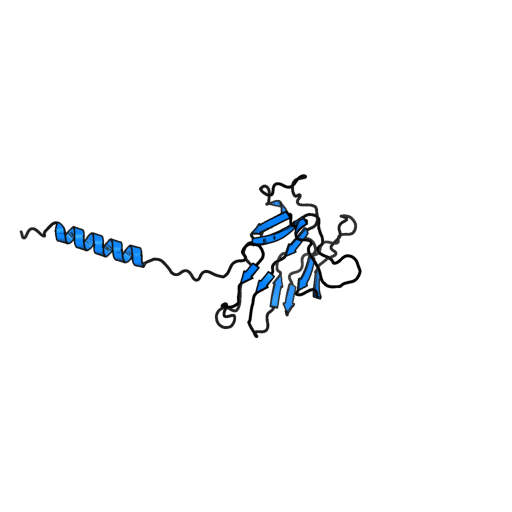1
ATOM 737 C C . LYS A 1 89 ? 6.019 8.623 -1.614 1.00 89.38 89 LYS A C 1
ATOM 739 O O . LYS A 1 89 ? 5.793 7.504 -2.062 1.00 89.38 89 LYS A O 1
ATOM 744 N N . LEU A 1 90 ? 6.619 9.569 -2.339 1.00 89.00 90 LEU A N 1
ATOM 745 C CA . LEU A 1 90 ? 7.183 9.302 -3.665 1.00 89.00 90 LEU A CA 1
ATOM 746 C C . LEU A 1 90 ? 8.476 8.489 -3.534 1.00 89.00 90 LEU A C 1
ATOM 748 O O . LEU A 1 90 ? 9.396 8.912 -2.828 1.00 89.00 90 LEU A O 1
ATOM 752 N N . TRP A 1 91 ? 8.592 7.359 -4.237 1.00 88.06 91 TRP A N 1
ATOM 753 C CA . TRP A 1 91 ? 9.778 6.502 -4.105 1.00 88.06 91 TRP A CA 1
ATOM 754 C C . TRP A 1 91 ? 11.064 7.161 -4.618 1.00 88.06 91 TRP A C 1
ATOM 756 O O . TRP A 1 91 ? 12.152 6.856 -4.146 1.00 88.06 91 TRP A O 1
ATOM 766 N N . ASN A 1 92 ? 10.963 8.099 -5.562 1.00 82.62 92 ASN A N 1
ATOM 767 C CA . ASN A 1 92 ? 12.125 8.791 -6.126 1.00 82.62 92 ASN A CA 1
ATOM 768 C C . ASN A 1 92 ? 12.757 9.796 -5.145 1.00 82.62 92 ASN A C 1
ATOM 770 O O . ASN A 1 92 ? 13.825 10.333 -5.418 1.00 82.62 92 ASN A O 1
ATOM 774 N N . SER A 1 93 ? 12.119 10.027 -3.994 1.00 79.75 93 SER A N 1
ATOM 775 C CA . SER A 1 93 ? 12.673 10.795 -2.874 1.00 79.75 93 SER A CA 1
ATOM 776 C C . SER A 1 93 ? 13.456 9.930 -1.873 1.00 79.75 93 SER A C 1
ATOM 778 O O . SER A 1 93 ? 13.911 10.426 -0.842 1.00 79.75 93 SER A O 1
ATOM 780 N N . LEU A 1 94 ? 13.598 8.625 -2.137 1.00 76.06 94 LEU A N 1
ATOM 781 C CA . LEU A 1 94 ? 14.217 7.650 -1.236 1.00 76.06 94 LEU A CA 1
ATOM 782 C C . LEU A 1 94 ? 15.728 7.523 -1.476 1.00 76.06 94 LEU A C 1
ATOM 784 O O . LEU A 1 94 ? 16.252 6.427 -1.663 1.00 76.06 94 LEU A O 1
ATOM 788 N N . SER A 1 95 ? 16.443 8.648 -1.426 1.00 68.62 95 SER A N 1
ATOM 789 C CA . SER A 1 95 ? 17.904 8.698 -1.606 1.00 68.62 95 SER A CA 1
ATOM 790 C C . SER A 1 95 ? 18.698 7.916 -0.550 1.00 68.62 95 SER A C 1
ATOM 792 O O . SER A 1 95 ? 19.863 7.605 -0.770 1.00 68.62 95 SER A O 1
ATOM 794 N N . TYR A 1 96 ? 18.077 7.590 0.587 1.00 68.38 96 TYR A N 1
ATOM 795 C CA . TYR A 1 96 ? 18.686 6.850 1.696 1.00 68.38 96 TYR A CA 1
ATOM 796 C C . TYR A 1 96 ? 18.616 5.325 1.542 1.00 68.38 96 TYR A C 1
ATOM 798 O O . TYR A 1 96 ? 19.202 4.603 2.348 1.00 68.38 96 TYR A O 1
ATOM 806 N N . ILE A 1 97 ? 17.872 4.805 0.560 1.00 76.44 97 ILE A N 1
ATOM 807 C CA . ILE A 1 97 ? 17.845 3.364 0.313 1.00 76.44 97 ILE A CA 1
ATOM 808 C C . ILE A 1 97 ? 19.118 3.007 -0.447 1.00 76.44 97 ILE A C 1
ATOM 810 O O . ILE A 1 97 ? 19.244 3.315 -1.634 1.00 76.44 97 ILE A O 1
ATOM 814 N N . ASN A 1 98 ? 20.039 2.338 0.252 1.00 66.94 98 ASN A N 1
ATOM 815 C CA . ASN A 1 98 ? 21.282 1.787 -0.290 1.00 66.94 98 ASN A CA 1
ATOM 816 C C . ASN A 1 98 ? 20.975 0.679 -1.309 1.00 66.94 98 ASN A C 1
ATOM 818 O O . ASN A 1 98 ? 21.074 -0.512 -1.029 1.00 66.94 98 ASN A O 1
ATOM 822 N N . SER A 1 99 ? 20.556 1.098 -2.495 1.00 69.75 99 SER A N 1
ATOM 823 C CA . SER A 1 99 ? 20.314 0.277 -3.674 1.00 69.75 99 SER A CA 1
ATOM 824 C C . SER A 1 99 ? 21.450 0.518 -4.663 1.00 69.75 99 SER A C 1
ATOM 826 O O . SER A 1 99 ? 21.922 1.646 -4.814 1.00 69.75 99 SER A O 1
ATOM 828 N N . ASN A 1 100 ? 21.920 -0.544 -5.313 1.00 68.12 100 ASN A N 1
ATOM 829 C CA . ASN A 1 100 ? 22.902 -0.442 -6.386 1.00 68.12 100 ASN A CA 1
ATOM 830 C C . ASN A 1 100 ? 22.350 -1.143 -7.640 1.00 68.12 100 ASN A C 1
ATOM 832 O O . ASN A 1 100 ? 22.235 -2.371 -7.620 1.00 68.12 100 ASN A O 1
ATOM 836 N N . PRO A 1 101 ? 21.992 -0.405 -8.710 1.00 73.00 101 PRO A N 1
ATOM 837 C CA . PRO A 1 101 ? 22.066 1.057 -8.854 1.00 73.00 101 PRO A CA 1
ATOM 838 C C . PRO A 1 101 ? 21.031 1.805 -7.982 1.00 73.00 101 PRO A C 1
ATOM 840 O O . PRO A 1 101 ? 20.061 1.185 -7.539 1.00 73.00 101 PRO A O 1
ATOM 843 N N . PRO A 1 102 ? 21.202 3.125 -7.754 1.00 78.88 102 PRO A N 1
ATOM 844 C CA . PRO A 1 102 ? 20.241 3.936 -7.008 1.00 78.88 102 PRO A CA 1
ATOM 845 C C . PRO A 1 102 ? 18.826 3.860 -7.592 1.00 78.88 102 PRO A C 1
ATOM 847 O O . PRO A 1 102 ? 18.647 3.817 -8.812 1.00 78.88 102 PRO A O 1
ATOM 850 N N . ILE A 1 103 ? 17.814 3.903 -6.724 1.00 85.12 103 ILE A N 1
ATOM 851 C CA . ILE A 1 103 ? 16.406 3.949 -7.139 1.00 85.12 103 ILE A CA 1
ATOM 852 C C . ILE A 1 103 ? 16.141 5.211 -7.966 1.00 85.12 103 ILE A C 1
ATOM 854 O O . ILE A 1 103 ? 16.289 6.341 -7.501 1.00 85.12 103 ILE A O 1
ATOM 858 N N . SER A 1 104 ? 15.713 4.996 -9.207 1.00 85.69 104 SER A N 1
ATOM 859 C CA . SER A 1 104 ? 15.328 6.045 -10.148 1.00 85.69 104 SER A CA 1
ATOM 860 C C . SER A 1 104 ? 13.841 6.393 -10.013 1.00 85.69 104 SER A C 1
ATOM 862 O O . SER A 1 104 ? 13.031 5.616 -9.510 1.00 85.69 104 SER A O 1
ATOM 864 N N . GLY A 1 105 ? 13.442 7.559 -10.528 1.00 86.69 105 GLY A N 1
ATOM 865 C CA . GLY A 1 105 ? 12.026 7.851 -10.776 1.00 86.69 105 GLY A CA 1
ATOM 866 C C . GLY A 1 105 ? 11.419 7.011 -11.903 1.00 86.69 105 GLY A C 1
ATOM 867 O O . GLY A 1 105 ? 10.201 6.897 -11.986 1.00 86.69 105 GLY A O 1
ATOM 868 N N . ILE A 1 106 ? 12.259 6.406 -12.744 1.00 87.38 106 ILE A N 1
ATOM 869 C CA . ILE A 1 106 ? 11.855 5.521 -13.835 1.00 87.38 106 ILE A CA 1
ATOM 870 C C . ILE A 1 106 ? 12.081 4.078 -13.394 1.00 87.38 106 ILE A C 1
ATOM 872 O O . ILE A 1 106 ? 13.207 3.685 -13.092 1.00 87.38 106 ILE A O 1
ATOM 876 N N . GLY A 1 107 ? 11.014 3.289 -13.391 1.00 90.12 107 GLY A N 1
ATOM 877 C CA . GLY A 1 107 ? 11.049 1.880 -13.034 1.00 90.12 107 GLY A CA 1
ATOM 878 C C . GLY A 1 107 ? 9.664 1.391 -12.648 1.00 90.12 107 GLY A C 1
ATOM 879 O O . GLY A 1 107 ? 8.655 2.027 -12.958 1.00 90.12 107 GLY A O 1
ATOM 880 N N . TYR A 1 108 ? 9.630 0.259 -11.964 1.00 91.56 108 TYR A N 1
ATOM 881 C CA . TYR A 1 108 ? 8.411 -0.327 -11.433 1.00 91.56 108 TYR A CA 1
ATOM 882 C C . TYR A 1 108 ? 8.687 -0.886 -10.045 1.00 91.56 108 TYR A C 1
ATOM 884 O O . TYR A 1 108 ? 9.823 -1.216 -9.706 1.00 91.56 108 TYR A O 1
ATOM 892 N N . ALA A 1 109 ? 7.646 -0.976 -9.230 1.00 92.94 109 ALA A N 1
ATOM 893 C CA . ALA A 1 109 ? 7.772 -1.480 -7.878 1.00 92.94 109 ALA A CA 1
ATOM 894 C C . ALA A 1 109 ? 6.472 -2.118 -7.401 1.00 92.94 109 ALA A C 1
ATOM 896 O O . ALA A 1 109 ? 5.389 -1.795 -7.895 1.00 92.94 109 ALA A O 1
ATOM 897 N N . THR A 1 110 ? 6.595 -2.972 -6.390 1.00 93.69 110 THR A N 1
ATOM 898 C CA . THR A 1 110 ? 5.463 -3.422 -5.582 1.00 93.69 110 THR A CA 1
ATOM 899 C C . THR A 1 110 ? 5.552 -2.800 -4.192 1.00 93.69 110 THR A C 1
ATOM 901 O O . THR A 1 110 ? 6.584 -2.898 -3.526 1.00 93.69 110 THR A O 1
ATOM 904 N N . HIS A 1 111 ? 4.454 -2.191 -3.745 1.00 94.56 111 HIS A N 1
ATOM 905 C CA . HIS A 1 111 ? 4.244 -1.813 -2.350 1.00 94.56 111 HIS A CA 1
ATOM 906 C C . HIS A 1 111 ? 3.287 -2.817 -1.716 1.00 94.56 111 HIS A C 1
ATOM 908 O O . HIS A 1 111 ? 2.257 -3.138 -2.310 1.00 94.56 111 HIS A O 1
ATOM 914 N N . ARG A 1 112 ? 3.612 -3.310 -0.520 1.00 94.62 112 ARG A N 1
ATOM 915 C CA . ARG A 1 112 ? 2.782 -4.289 0.185 1.00 94.62 112 ARG A CA 1
ATOM 916 C C . ARG A 1 112 ? 2.589 -3.897 1.644 1.00 94.62 112 ARG A C 1
ATOM 918 O O . ARG A 1 112 ? 3.540 -3.549 2.340 1.00 94.62 112 ARG A O 1
ATOM 925 N N . LEU A 1 113 ? 1.342 -4.002 2.086 1.00 96.12 113 LEU A N 1
ATOM 926 C CA . LEU A 1 113 ? 0.925 -3.826 3.468 1.00 96.12 113 LEU A CA 1
ATOM 927 C C . LEU A 1 113 ? 0.055 -5.015 3.868 1.00 96.12 113 LEU A C 1
ATOM 929 O O . LEU A 1 113 ? -0.826 -5.422 3.112 1.00 96.12 113 LEU A O 1
ATOM 933 N N . PHE A 1 114 ? 0.305 -5.565 5.049 1.00 95.12 114 PHE A N 1
ATOM 934 C CA . PHE A 1 114 ? -0.563 -6.542 5.684 1.00 95.12 114 PHE A CA 1
ATOM 935 C C . PHE A 1 114 ? -1.401 -5.838 6.748 1.00 95.12 114 PHE A C 1
ATOM 937 O O . PHE A 1 114 ? -0.850 -5.206 7.646 1.00 95.12 114 PHE A O 1
ATOM 944 N N . ILE A 1 115 ? -2.722 -5.928 6.636 1.00 96.19 115 ILE A N 1
ATOM 945 C CA . ILE A 1 115 ? -3.650 -5.301 7.577 1.00 96.19 115 ILE A CA 1
ATOM 946 C C . ILE A 1 115 ? -4.288 -6.409 8.407 1.00 96.19 115 ILE A C 1
ATOM 948 O O . ILE A 1 115 ? -4.941 -7.296 7.861 1.00 96.19 115 ILE A O 1
ATOM 952 N N . GLN A 1 116 ? -4.091 -6.365 9.721 1.00 96.44 116 GLN A N 1
ATOM 953 C CA . GLN A 1 116 ? -4.762 -7.259 10.658 1.00 96.44 116 GLN A CA 1
ATOM 954 C C . GLN A 1 116 ? -5.995 -6.554 11.192 1.00 96.44 116 GLN A C 1
ATOM 956 O O . GLN A 1 116 ? -5.890 -5.508 11.815 1.00 96.44 116 GLN A O 1
ATOM 961 N N . THR A 1 117 ? -7.170 -7.115 10.956 1.00 95.00 117 THR A N 1
ATOM 962 C CA . THR A 1 117 ? -8.417 -6.583 11.497 1.00 95.00 117 THR A CA 1
ATOM 963 C C . THR A 1 117 ? -9.386 -7.725 11.761 1.00 95.00 117 THR A C 1
ATOM 965 O O . THR A 1 117 ? -9.292 -8.789 11.152 1.00 95.00 117 THR A O 1
ATOM 968 N N . ASN A 1 118 ? -10.285 -7.500 12.705 1.00 93.88 118 ASN A N 1
ATOM 969 C CA . ASN A 1 118 ? -11.403 -8.358 13.083 1.00 93.88 118 ASN A CA 1
ATOM 970 C C . ASN A 1 118 ? -12.745 -7.635 12.876 1.00 93.88 118 ASN A C 1
ATOM 972 O O . ASN A 1 118 ? -13.760 -8.085 13.399 1.00 93.88 118 ASN A O 1
ATOM 976 N N . THR A 1 119 ? -12.743 -6.496 12.174 1.00 94.31 119 THR A N 1
ATOM 977 C CA . THR A 1 119 ? -13.966 -5.737 11.912 1.00 94.31 119 THR A CA 1
ATOM 978 C C . THR A 1 119 ? -14.908 -6.519 11.002 1.00 94.31 119 THR A C 1
ATOM 980 O O . THR A 1 119 ? -14.472 -7.181 10.061 1.00 94.31 119 THR A O 1
ATOM 983 N N . GLU A 1 120 ? -16.204 -6.399 11.270 1.00 93.44 120 GLU A N 1
ATOM 984 C CA . GLU A 1 120 ? -17.280 -6.900 10.406 1.00 93.44 120 GLU A CA 1
ATOM 985 C C . GLU A 1 120 ? -17.902 -5.777 9.560 1.00 93.44 120 GLU A C 1
ATOM 987 O O . GLU A 1 120 ? -18.807 -6.017 8.762 1.00 93.44 120 GLU A O 1
ATOM 992 N N . GLU A 1 121 ? -17.429 -4.538 9.732 1.00 94.62 121 GLU A N 1
ATOM 993 C CA . GLU A 1 121 ? -17.886 -3.397 8.943 1.00 94.62 121 GLU A CA 1
ATOM 994 C C . GLU A 1 121 ? -17.491 -3.550 7.472 1.00 94.62 121 GLU A C 1
ATOM 996 O O . GLU A 1 121 ? -16.400 -4.020 7.146 1.00 94.62 121 GLU A O 1
ATOM 1001 N N . VAL A 1 122 ? -18.361 -3.084 6.574 1.00 94.31 122 VAL A N 1
ATOM 1002 C CA . VAL A 1 122 ? -18.042 -3.001 5.146 1.00 94.31 122 VAL A CA 1
ATOM 1003 C C . VAL A 1 122 ? -16.999 -1.906 4.946 1.00 94.31 122 VAL A C 1
ATOM 1005 O O . VAL A 1 122 ? -17.228 -0.745 5.289 1.00 94.31 122 VAL A O 1
ATOM 1008 N N . LEU A 1 123 ? -15.850 -2.277 4.386 1.00 95.69 123 LEU A N 1
ATOM 1009 C CA . LEU A 1 123 ? -14.732 -1.369 4.165 1.00 95.69 123 LEU A CA 1
ATOM 1010 C C . LEU A 1 123 ? -14.563 -1.051 2.681 1.00 95.69 123 LEU A C 1
ATOM 1012 O O . LEU A 1 123 ? -14.871 -1.857 1.808 1.00 95.69 123 LEU A O 1
ATOM 1016 N N . ALA A 1 124 ? -13.980 0.113 2.410 1.00 96.56 124 ALA A N 1
ATOM 1017 C CA . ALA A 1 124 ? -13.517 0.484 1.084 1.00 96.56 124 ALA A CA 1
ATOM 1018 C C . ALA A 1 124 ? -12.109 1.084 1.154 1.00 96.56 124 ALA A C 1
ATOM 1020 O O . ALA A 1 124 ? -11.759 1.802 2.095 1.00 96.56 124 ALA A O 1
ATOM 1021 N N . LEU A 1 125 ? -11.299 0.834 0.127 1.00 96.31 125 LEU A N 1
ATOM 1022 C CA . LEU A 1 125 ? -10.015 1.493 -0.078 1.00 96.31 125 LEU A CA 1
ATOM 1023 C C . LEU A 1 125 ? -10.176 2.675 -1.020 1.00 96.31 125 LEU A C 1
ATOM 1025 O O . LEU A 1 125 ? -10.602 2.532 -2.164 1.00 96.31 125 LEU A O 1
ATOM 1029 N N . ARG A 1 126 ? -9.745 3.848 -0.556 1.00 95.81 126 ARG A N 1
ATOM 1030 C CA . ARG A 1 126 ? -9.654 5.061 -1.367 1.00 95.81 126 ARG A CA 1
ATOM 1031 C C . ARG A 1 126 ? -8.211 5.314 -1.795 1.00 95.81 126 ARG A C 1
ATOM 1033 O O . ARG A 1 126 ? -7.358 5.642 -0.976 1.00 95.81 126 ARG A O 1
ATOM 1040 N N . LEU A 1 127 ? -7.966 5.255 -3.098 1.00 93.56 127 LEU A N 1
ATOM 1041 C CA . LEU A 1 127 ? -6.695 5.566 -3.745 1.00 93.56 127 LEU A CA 1
ATOM 1042 C C . LEU A 1 127 ? -6.838 6.878 -4.517 1.00 93.56 127 LEU A C 1
ATOM 1044 O O . LEU A 1 127 ? -7.538 6.938 -5.523 1.00 93.56 127 LEU A O 1
ATOM 1048 N N . GLN A 1 128 ? -6.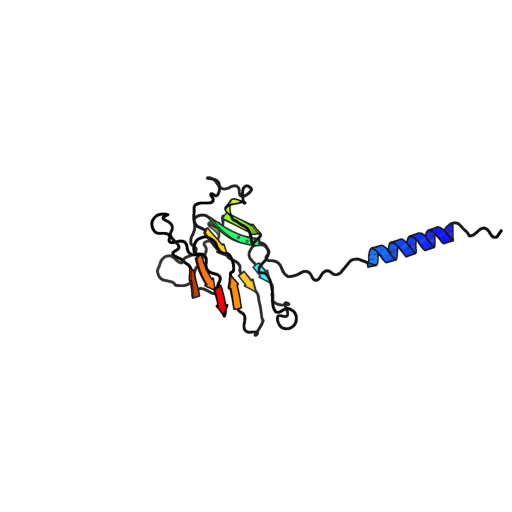194 7.950 -4.051 1.00 87.06 128 GLN A N 1
ATOM 1049 C CA . GLN A 1 128 ? -6.269 9.252 -4.726 1.00 87.06 128 GLN A CA 1
ATOM 1050 C C . GLN A 1 128 ? -5.195 9.411 -5.805 1.00 87.06 128 GLN A C 1
ATOM 1052 O O . GLN A 1 128 ? -5.516 9.545 -6.981 1.00 87.06 128 GLN A O 1
ATOM 1057 N N . ASN A 1 129 ? -3.922 9.392 -5.397 1.00 87.50 129 ASN A N 1
ATOM 1058 C CA . ASN A 1 129 ? -2.796 9.799 -6.236 1.00 87.50 129 ASN A CA 1
ATOM 1059 C C . ASN A 1 129 ? -1.737 8.695 -6.291 1.00 87.50 129 ASN A C 1
ATOM 1061 O O . ASN A 1 129 ? -0.741 8.742 -5.570 1.00 87.50 129 ASN A O 1
ATOM 1065 N N . VAL A 1 130 ? -1.959 7.698 -7.147 1.00 91.19 130 VAL A N 1
ATOM 1066 C CA . VAL A 1 130 ? -0.970 6.653 -7.438 1.00 91.19 130 VAL A CA 1
ATOM 1067 C C . VAL A 1 130 ? -0.422 6.890 -8.841 1.00 91.19 130 VAL A C 1
ATOM 1069 O O . VAL A 1 130 ? -1.165 6.850 -9.821 1.00 91.19 130 VAL A O 1
ATOM 1072 N N . TYR A 1 131 ? 0.877 7.165 -8.925 1.00 90.06 131 TYR A N 1
ATOM 1073 C CA . TYR A 1 131 ? 1.567 7.473 -10.175 1.00 90.06 131 TYR A CA 1
ATOM 1074 C C . TYR A 1 131 ? 2.413 6.283 -10.647 1.00 90.06 131 TYR A C 1
ATOM 1076 O O . TYR A 1 131 ? 3.002 5.589 -9.828 1.00 90.06 131 TYR A O 1
ATOM 1084 N N . THR A 1 132 ? 2.573 6.038 -11.946 1.00 89.62 132 THR A N 1
ATOM 1085 C CA . THR A 1 132 ? 1.867 6.636 -13.104 1.00 89.62 132 THR A CA 1
ATOM 1086 C C . THR A 1 132 ? 0.830 5.688 -13.713 1.00 89.62 132 THR A C 1
ATOM 1088 O O . THR A 1 132 ? -0.030 6.128 -14.473 1.00 89.62 132 THR A O 1
ATOM 1091 N N . ALA A 1 133 ? 0.906 4.405 -13.369 1.00 93.88 133 ALA A N 1
ATOM 1092 C CA . ALA A 1 133 ? -0.073 3.356 -13.610 1.00 93.88 133 ALA A CA 1
ATOM 1093 C C . ALA A 1 133 ? 0.051 2.354 -12.460 1.00 93.88 133 ALA A C 1
ATOM 1095 O O . ALA A 1 133 ? 1.141 2.185 -11.908 1.00 93.88 133 ALA A O 1
ATOM 1096 N N . TYR A 1 134 ? -1.036 1.687 -12.094 1.00 94.25 134 TYR A N 1
ATOM 1097 C CA . TYR A 1 134 ? -0.996 0.706 -11.019 1.00 94.25 134 TYR A CA 1
ATOM 1098 C C . TYR A 1 134 ? -2.036 -0.386 -11.202 1.00 94.25 134 TYR A C 1
ATOM 1100 O O . TYR A 1 134 ? -3.009 -0.261 -11.946 1.00 94.25 134 TYR A O 1
ATOM 1108 N N . LYS A 1 135 ? -1.816 -1.455 -10.454 1.00 93.75 135 LYS A N 1
ATOM 1109 C CA . LYS A 1 135 ? -2.792 -2.495 -10.199 1.00 93.75 135 LYS A CA 1
ATOM 1110 C C . LYS A 1 135 ? -2.878 -2.696 -8.687 1.00 93.75 135 LYS A C 1
ATOM 1112 O O . LYS A 1 135 ? -1.856 -2.611 -8.005 1.00 93.75 135 LYS A O 1
ATOM 1117 N N . LEU A 1 136 ? -4.085 -2.909 -8.173 1.00 93.25 136 LEU A N 1
ATOM 1118 C CA . LEU A 1 136 ? -4.343 -3.180 -6.760 1.00 93.25 136 LEU A CA 1
ATOM 1119 C C . LEU A 1 136 ? -4.821 -4.619 -6.610 1.00 93.25 136 LEU A C 1
ATOM 1121 O O . LEU A 1 136 ? -5.835 -5.001 -7.197 1.00 93.25 136 LEU A O 1
ATOM 1125 N N . TRP A 1 137 ? -4.133 -5.367 -5.754 1.00 91.88 137 TRP A N 1
ATOM 1126 C CA . TRP A 1 137 ? -4.584 -6.670 -5.292 1.00 91.88 137 TRP A CA 1
ATOM 1127 C C . TRP A 1 137 ? -4.893 -6.624 -3.808 1.00 91.88 137 TRP A C 1
ATOM 1129 O O . TRP A 1 137 ? -4.126 -6.052 -3.033 1.00 91.88 137 TRP A O 1
ATOM 1139 N N . VAL A 1 138 ? -5.971 -7.292 -3.417 1.00 91.44 138 VAL A N 1
ATOM 1140 C CA . VAL A 1 138 ? -6.356 -7.489 -2.018 1.00 91.44 138 VAL A CA 1
ATOM 1141 C C . VAL A 1 138 ? -6.626 -8.969 -1.825 1.00 91.44 138 VAL A C 1
ATOM 1143 O O . VAL A 1 138 ? -7.366 -9.565 -2.602 1.00 91.44 138 VAL A O 1
ATOM 1146 N N . ASN A 1 139 ? -5.961 -9.588 -0.845 1.00 87.94 139 ASN A N 1
ATOM 1147 C CA . ASN A 1 139 ? -6.070 -11.029 -0.561 1.00 87.94 139 ASN A CA 1
ATOM 1148 C C . ASN A 1 139 ? -5.911 -11.926 -1.804 1.00 87.94 139 ASN A C 1
ATOM 1150 O O . ASN A 1 139 ? -6.463 -13.014 -1.904 1.00 87.94 139 ASN A O 1
ATOM 1154 N N . GLY A 1 140 ? -5.131 -11.433 -2.761 1.00 84.19 140 GLY A N 1
ATOM 1155 C CA . GLY A 1 140 ? -4.839 -12.064 -4.033 1.00 84.19 140 GLY A CA 1
ATOM 1156 C C . GLY A 1 140 ? -5.851 -11.924 -5.156 1.00 84.19 140 GLY A C 1
ATOM 1157 O O . GLY A 1 140 ? -5.593 -12.396 -6.256 1.00 84.19 140 GLY A O 1
ATOM 1158 N N . VAL A 1 141 ? -6.919 -11.166 -4.949 1.00 86.69 141 VAL A N 1
ATOM 1159 C CA . VAL A 1 141 ? -7.843 -10.785 -6.016 1.00 86.69 141 VAL A CA 1
ATOM 1160 C C . VAL A 1 141 ? -7.408 -9.448 -6.611 1.00 86.69 141 VAL A C 1
ATOM 1162 O O . VAL A 1 141 ? -7.159 -8.493 -5.877 1.00 86.69 141 VAL A O 1
ATOM 11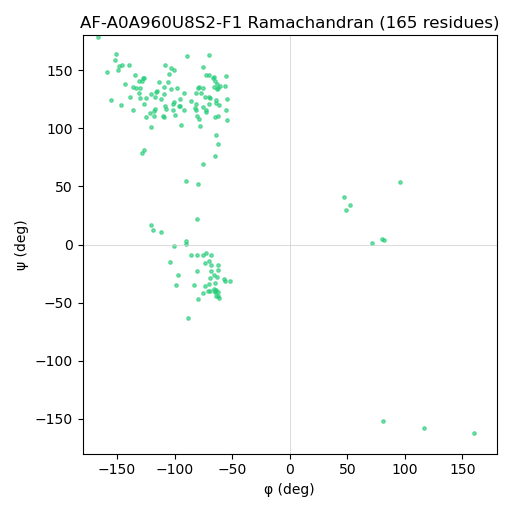65 N N . LEU A 1 142 ? -7.303 -9.370 -7.942 1.00 90.06 142 LEU A N 1
ATOM 1166 C CA . LEU A 1 142 ? -7.103 -8.104 -8.654 1.00 90.06 142 LEU A CA 1
ATOM 1167 C C . LEU A 1 142 ? -8.409 -7.306 -8.613 1.00 90.06 142 LEU A C 1
ATOM 1169 O O . LEU A 1 142 ? -9.388 -7.718 -9.229 1.00 90.06 142 LEU A O 1
ATOM 1173 N N . LEU A 1 143 ? -8.408 -6.166 -7.927 1.00 91.88 143 LEU A N 1
ATOM 1174 C CA . LEU A 1 143 ? -9.596 -5.320 -7.802 1.00 91.88 143 LEU A CA 1
ATOM 1175 C C . LEU A 1 143 ? -9.597 -4.150 -8.788 1.00 91.88 143 LEU A C 1
ATOM 1177 O O . LEU A 1 143 ? -10.647 -3.737 -9.270 1.00 91.88 143 LEU A O 1
ATOM 1181 N N . VAL A 1 144 ? -8.420 -3.591 -9.085 1.00 93.00 144 VAL A N 1
ATOM 1182 C CA . VAL A 1 144 ? -8.294 -2.368 -9.888 1.00 93.00 144 VAL A CA 1
ATOM 1183 C C . VAL A 1 144 ? -7.067 -2.454 -10.788 1.00 93.00 144 VAL A C 1
ATOM 1185 O O . VAL A 1 144 ? -5.992 -2.842 -10.338 1.00 93.00 144 VAL A O 1
ATOM 1188 N N . GLU A 1 145 ? -7.206 -2.011 -12.037 1.00 93.50 145 GLU A N 1
ATOM 1189 C CA . GLU A 1 145 ? -6.100 -1.645 -12.926 1.00 93.50 145 GLU A CA 1
ATOM 1190 C C . GLU A 1 145 ? -6.348 -0.226 -13.452 1.00 93.50 145 GLU A C 1
ATOM 1192 O O . GLU A 1 145 ? -7.368 0.050 -14.085 1.00 93.50 145 GLU A O 1
ATOM 1197 N N . VAL A 1 146 ? -5.414 0.688 -13.190 1.00 95.00 146 VAL A N 1
ATOM 1198 C CA . VAL A 1 146 ? -5.432 2.046 -13.740 1.00 95.00 146 VAL A CA 1
ATOM 1199 C C . VAL A 1 146 ? -4.197 2.232 -14.609 1.00 95.00 146 VAL A C 1
ATOM 1201 O O . VAL A 1 146 ? -3.066 2.226 -14.126 1.00 95.00 146 VAL A O 1
ATOM 1204 N N . GLY A 1 147 ? -4.432 2.420 -15.907 1.00 94.31 147 GLY A N 1
ATOM 1205 C CA . GLY A 1 147 ? -3.365 2.452 -16.905 1.00 94.31 147 GLY A CA 1
ATOM 1206 C C . GLY A 1 147 ? -2.950 1.038 -17.298 1.00 94.31 147 GLY A C 1
ATOM 1207 O O . GLY A 1 147 ? -3.763 0.122 -17.249 1.00 94.31 147 GLY A O 1
ATOM 1208 N N . HIS A 1 148 ? -1.699 0.869 -17.711 1.00 92.06 148 HIS A N 1
ATOM 1209 C CA . HIS A 1 148 ? -1.102 -0.437 -17.947 1.00 92.06 148 HIS A CA 1
ATOM 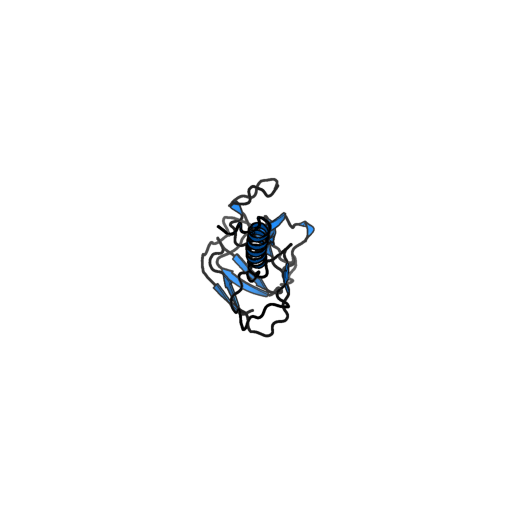1210 C C . HIS A 1 148 ? 0.299 -0.470 -17.351 1.00 92.06 148 HIS A C 1
ATOM 1212 O O . HIS A 1 148 ? 1.187 0.273 -17.775 1.00 92.06 148 HIS A O 1
ATOM 1218 N N . VAL A 1 149 ? 0.476 -1.325 -16.351 1.00 90.25 149 VAL A N 1
ATOM 1219 C CA . VAL A 1 149 ? 1.754 -1.542 -15.676 1.00 90.25 149 VAL A CA 1
ATOM 1220 C C . VAL A 1 1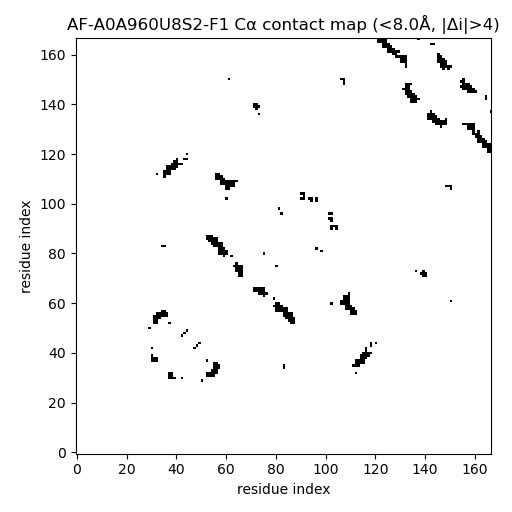49 ? 2.600 -2.505 -16.508 1.00 90.25 149 VAL A C 1
ATOM 1222 O O . VAL A 1 149 ? 2.126 -3.572 -16.892 1.00 90.25 149 VAL A O 1
ATOM 1225 N N . SER A 1 150 ? 3.858 -2.150 -16.771 1.00 87.56 150 SER A N 1
ATOM 1226 C CA . SER A 1 150 ? 4.796 -2.978 -17.532 1.00 87.56 150 SER A CA 1
ATOM 1227 C C . SER A 1 150 ? 6.221 -2.811 -17.010 1.00 87.56 150 SER A C 1
ATOM 1229 O O . SER A 1 150 ? 6.569 -1.764 -16.468 1.00 87.56 150 SER A O 1
ATOM 1231 N N . THR A 1 151 ? 7.057 -3.829 -17.212 1.00 87.06 151 THR A N 1
ATOM 1232 C CA . THR A 1 151 ? 8.509 -3.748 -16.993 1.00 87.06 151 THR A CA 1
ATOM 1233 C C . THR A 1 151 ? 9.227 -2.968 -18.104 1.00 87.06 151 THR A C 1
ATOM 1235 O O . THR A 1 151 ? 10.412 -2.669 -17.980 1.00 87.06 151 THR A O 1
ATOM 1238 N N . SER A 1 152 ? 8.522 -2.629 -19.193 1.00 84.00 152 SER A N 1
ATOM 1239 C CA . SER A 1 152 ? 9.041 -1.905 -20.354 1.00 84.00 152 SER A CA 1
ATOM 1240 C C . SER A 1 152 ? 8.367 -0.539 -20.506 1.00 84.00 152 SER A C 1
ATOM 1242 O O . SER A 1 152 ? 7.139 -0.429 -20.501 1.00 84.00 152 SER A O 1
ATOM 1244 N N . SER A 1 153 ? 9.174 0.504 -20.712 1.00 78.50 153 SER A N 1
ATOM 1245 C CA . SER A 1 153 ? 8.701 1.885 -20.871 1.00 78.50 153 SER A CA 1
ATOM 1246 C C . SER A 1 153 ? 7.821 2.103 -22.104 1.00 78.50 153 SER A C 1
ATOM 1248 O O . SER A 1 153 ? 6.959 2.973 -22.078 1.00 78.50 153 SER A O 1
ATOM 1250 N N . THR A 1 154 ? 7.998 1.318 -23.171 1.00 84.19 154 THR A N 1
ATOM 1251 C CA . THR A 1 154 ? 7.205 1.439 -24.407 1.00 84.19 154 THR A CA 1
ATOM 1252 C C . THR A 1 154 ? 5.838 0.769 -24.308 1.00 84.19 154 THR A C 1
ATOM 1254 O O . THR A 1 154 ? 4.925 1.118 -25.053 1.00 84.19 154 THR A O 1
ATOM 1257 N N . HIS A 1 155 ? 5.690 -0.187 -23.392 1.00 85.81 155 HIS A N 1
ATOM 1258 C CA . HIS A 1 155 ? 4.452 -0.937 -23.203 1.00 85.81 155 HIS A CA 1
ATOM 1259 C C . HIS A 1 155 ? 3.599 -0.366 -22.068 1.00 85.81 155 HIS A C 1
ATOM 1261 O O . HIS A 1 155 ? 2.379 -0.517 -22.092 1.00 85.81 155 HIS A O 1
ATOM 1267 N N . GLY A 1 156 ? 4.216 0.307 -21.091 1.00 87.19 156 GLY A N 1
ATOM 1268 C CA . GLY A 1 156 ? 3.502 0.972 -20.006 1.00 87.19 156 GLY A CA 1
ATOM 1269 C C . GLY A 1 156 ? 2.597 2.099 -20.512 1.00 87.19 156 GLY A C 1
ATOM 1270 O O . GLY A 1 156 ? 3.013 2.929 -21.317 1.00 87.19 156 GLY A O 1
ATOM 1271 N N . LYS A 1 157 ? 1.355 2.153 -20.022 1.00 92.69 157 LYS A N 1
ATOM 1272 C CA . LYS A 1 157 ? 0.403 3.226 -20.351 1.00 92.69 157 LYS A CA 1
ATOM 1273 C C . LYS A 1 157 ? 0.029 3.985 -19.082 1.00 92.69 157 LYS A C 1
ATOM 1275 O O . LYS A 1 157 ? -0.657 3.407 -18.238 1.00 92.69 157 LYS A O 1
ATOM 1280 N N . PRO A 1 158 ? 0.447 5.249 -18.915 1.00 92.12 158 PRO A N 1
ATOM 1281 C CA . PRO A 1 158 ? 0.104 6.012 -17.727 1.00 92.12 158 PRO A CA 1
ATOM 1282 C C . PRO A 1 158 ? -1.383 6.369 -17.725 1.00 92.12 158 PRO A C 1
ATOM 1284 O O . PRO A 1 158 ? -1.978 6.648 -18.767 1.00 92.12 158 PRO A O 1
ATOM 1287 N N . ARG A 1 159 ? -1.981 6.399 -16.538 1.00 93.44 159 ARG A N 1
ATOM 1288 C CA . ARG A 1 159 ? -3.311 6.958 -16.299 1.00 93.44 159 ARG A CA 1
ATOM 1289 C C . ARG A 1 159 ? -3.395 7.366 -14.836 1.00 93.44 159 ARG A C 1
ATOM 1291 O O . ARG A 1 159 ? -3.190 6.545 -13.953 1.00 93.44 159 ARG A O 1
ATOM 1298 N N . LEU A 1 160 ? -3.725 8.628 -14.583 1.00 89.88 160 LEU A N 1
ATOM 1299 C CA . LEU A 1 160 ? -3.993 9.117 -13.236 1.00 89.88 160 LEU A CA 1
ATOM 1300 C C . LEU A 1 160 ? -5.504 9.165 -13.036 1.00 89.88 160 LEU A C 1
ATOM 1302 O O . LEU A 1 160 ? -6.192 9.949 -13.688 1.00 89.88 160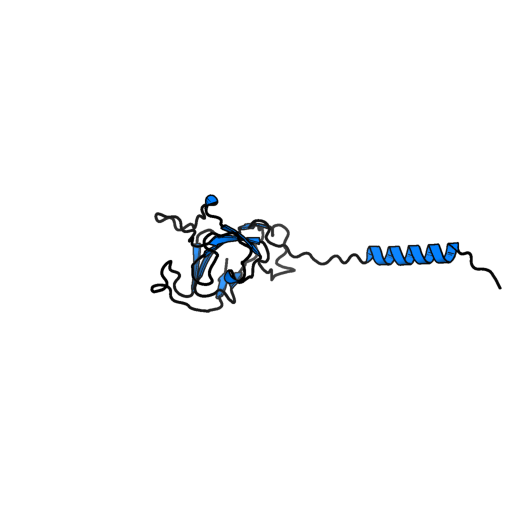 LEU A O 1
ATOM 1306 N N . PHE A 1 161 ? -6.022 8.297 -12.174 1.00 92.25 161 PHE A N 1
ATOM 1307 C CA . PHE A 1 161 ? -7.447 8.246 -11.879 1.00 92.25 161 PHE A CA 1
ATOM 1308 C C . PHE A 1 161 ? -7.662 7.838 -10.417 1.00 92.25 161 PHE A C 1
ATOM 1310 O O . PHE A 1 161 ? -7.215 6.751 -10.034 1.00 92.25 161 PHE A O 1
ATOM 1317 N N . PRO A 1 162 ? -8.318 8.683 -9.603 1.00 93.25 162 PRO A N 1
ATOM 1318 C CA . PRO A 1 162 ? -8.720 8.310 -8.256 1.00 93.25 162 PRO A CA 1
ATOM 1319 C C . PRO A 1 162 ? -9.725 7.158 -8.284 1.00 93.25 162 PRO A C 1
ATOM 1321 O O . PRO A 1 162 ? -10.6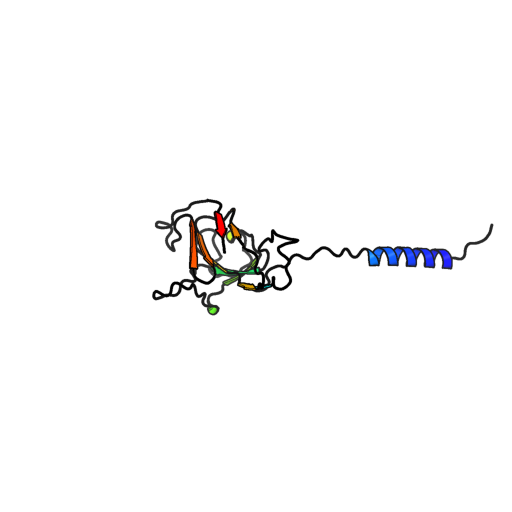48 7.159 -9.096 1.00 93.25 162 PRO A O 1
ATOM 1324 N N . VAL A 1 163 ? -9.571 6.195 -7.381 1.00 95.56 163 VAL A N 1
ATOM 1325 C CA . VAL A 1 163 ? -10.456 5.030 -7.266 1.00 95.56 163 VAL A CA 1
ATOM 1326 C C . VAL A 1 163 ? -10.885 4.850 -5.815 1.00 95.56 163 VAL A C 1
ATOM 1328 O O . VAL A 1 163 ? -10.098 5.052 -4.891 1.00 95.56 163 VAL A O 1
ATOM 1331 N N . ILE A 1 164 ? -12.147 4.479 -5.624 1.00 96.38 164 ILE A N 1
ATOM 1332 C CA . ILE A 1 164 ? -12.658 3.892 -4.386 1.00 96.38 164 ILE A CA 1
ATOM 1333 C C . ILE A 1 164 ? -13.113 2.485 -4.753 1.00 96.38 164 ILE A C 1
ATOM 1335 O O . ILE A 1 164 ? -13.778 2.317 -5.775 1.00 96.38 164 ILE A O 1
ATOM 1339 N N . VAL A 1 165 ? -12.706 1.494 -3.971 1.00 95.69 165 VAL A N 1
ATOM 1340 C CA . VAL A 1 165 ? -13.060 0.095 -4.202 1.00 95.69 165 VAL A CA 1
ATOM 1341 C C . VAL A 1 165 ? -13.449 -0.568 -2.894 1.00 95.69 165 VAL A C 1
ATOM 1343 O O . VAL A 1 165 ? -12.767 -0.375 -1.890 1.00 95.69 165 VAL A O 1
ATOM 1346 N N . ASP A 1 166 ? -14.533 -1.328 -2.920 1.00 95.19 166 ASP A N 1
ATOM 1347 C CA . ASP A 1 166 ? -15.002 -2.096 -1.770 1.00 95.19 166 ASP A CA 1
ATOM 1348 C C . ASP A 1 166 ? -14.073 -3.300 -1.530 1.00 95.19 166 ASP A C 1
ATOM 1350 O O . ASP A 1 166 ? -13.493 -3.838 -2.483 1.00 95.19 166 ASP A O 1
ATOM 1354 N N . LEU A 1 167 ? -13.884 -3.675 -0.260 1.00 90.62 167 LEU A N 1
ATOM 1355 C CA . LEU A 1 167 ? -13.019 -4.783 0.167 1.00 90.62 167 LEU A CA 1
ATOM 1356 C C . LEU A 1 167 ? -13.781 -6.074 0.464 1.00 90.62 167 LEU A C 1
ATOM 1358 O O . LEU A 1 167 ? -14.923 -5.989 0.964 1.00 90.62 167 LEU A O 1
#

Sequence (167 aa):
MKSVPVLYYIYKLLLYLSLILFSCKFGESFPRAKAGILDLQNWDFKTNPILQLEGEWEFYWNEFCFSNKGNLNPVCNPEKKTSFINMPKLWNSLSYINSNPPISGIGYATHRLFIQTNTEEVLALRLQNVYTAYKLWVNGVLLVEVGHVSTSSTHGKPRLFPVIVDL